Protein AF-A0A564ST13-F1 (afdb_monomer_lite)

Secondary structure (DSSP, 8-state):
--EEEETTEEEEEETTEEEEESSHHHHHHHHH-

Structure (mmCIF, N/CA/C/O backbone):
data_AF-A0A564ST13-F1
#
_entry.id   AF-A0A564ST13-F1
#
loop_
_atom_site.group_PDB
_atom_site.id
_atom_site.type_symbol
_atom_site.label_atom_id
_atom_site.label_alt_id
_atom_site.label_comp_id
_atom_site.label_asym_id
_atom_site.label_entity_id
_atom_site.label_seq_id
_atom_site.pdbx_PDB_ins_code
_atom_site.Cartn_x
_atom_site.Cartn_y
_atom_site.Cartn_z
_atom_site.occupancy
_atom_site.B_iso_or_equiv
_atom_site.auth_seq_id
_atom_site.auth_comp_id
_atom_site.auth_asym_id
_atom_site.auth_atom_id
_atom_site.pdbx_PDB_model_num
ATOM 1 N N . MET A 1 1 ? -2.470 -5.733 7.119 1.00 84.50 1 MET A N 1
ATOM 2 C CA . MET A 1 1 ? -2.687 -4.764 6.022 1.00 84.50 1 MET A CA 1
ATOM 3 C C . MET A 1 1 ? -3.356 -5.460 4.845 1.00 84.50 1 MET A C 1
ATOM 5 O O . MET A 1 1 ? -3.190 -6.668 4.716 1.00 84.50 1 MET A O 1
ATOM 9 N N . LYS A 1 2 ? -4.148 -4.746 4.036 1.00 93.69 2 LYS A N 1
ATOM 10 C CA . LYS A 1 2 ? -4.783 -5.300 2.827 1.00 93.69 2 LYS A CA 1
ATOM 11 C C . LYS A 1 2 ? -4.352 -4.470 1.625 1.00 93.69 2 LYS A C 1
ATOM 13 O O . LYS A 1 2 ? -4.544 -3.261 1.633 1.00 93.69 2 LYS A O 1
ATOM 18 N N . GLY A 1 3 ? -3.812 -5.123 0.607 1.00 96.38 3 GLY A N 1
ATOM 19 C CA . GLY A 1 3 ? -3.411 -4.482 -0.635 1.00 96.38 3 GLY A CA 1
ATOM 20 C C . GLY A 1 3 ? -2.814 -5.474 -1.624 1.00 96.38 3 GLY A C 1
ATOM 21 O O . GLY A 1 3 ? -2.730 -6.668 -1.325 1.00 96.38 3 GLY A O 1
ATOM 22 N N . TYR A 1 4 ? -2.460 -4.992 -2.812 1.00 98.00 4 TYR A N 1
ATOM 23 C CA . TYR A 1 4 ? -1.896 -5.811 -3.885 1.00 98.00 4 TYR A CA 1
ATOM 24 C C . TYR A 1 4 ? -0.992 -4.989 -4.808 1.00 98.00 4 TYR A C 1
ATOM 26 O O . TYR A 1 4 ? -1.209 -3.794 -5.003 1.00 98.00 4 TYR A O 1
ATOM 34 N N . ALA A 1 5 ? 0.008 -5.647 -5.395 1.00 97.75 5 ALA A N 1
ATOM 35 C CA . ALA A 1 5 ? 0.883 -5.039 -6.390 1.00 97.75 5 ALA A CA 1
ATOM 36 C C . ALA A 1 5 ? 0.173 -4.895 -7.747 1.00 97.75 5 ALA A C 1
ATOM 38 O O . ALA A 1 5 ? -0.614 -5.756 -8.151 1.00 97.75 5 ALA A O 1
ATOM 39 N N . THR A 1 6 ? 0.476 -3.815 -8.458 1.00 97.38 6 THR A N 1
ATOM 40 C CA . THR A 1 6 ? 0.047 -3.529 -9.832 1.00 97.38 6 THR A CA 1
ATOM 41 C C . THR A 1 6 ? 1.272 -3.171 -10.677 1.00 97.38 6 THR A C 1
ATOM 43 O O . THR A 1 6 ? 2.380 -3.069 -10.154 1.00 97.38 6 THR A O 1
ATOM 46 N N . SER A 1 7 ? 1.099 -2.969 -11.987 1.00 97.75 7 SER A N 1
ATOM 47 C CA . SER A 1 7 ? 2.187 -2.458 -12.839 1.00 97.75 7 SER A CA 1
ATOM 48 C C . SER A 1 7 ? 2.670 -1.065 -12.424 1.00 97.75 7 SER A C 1
ATOM 50 O O . SER A 1 7 ? 3.810 -0.716 -12.704 1.00 97.75 7 SER A O 1
ATOM 52 N N . GLU A 1 8 ? 1.818 -0.300 -11.737 1.00 97.44 8 GLU A N 1
ATOM 53 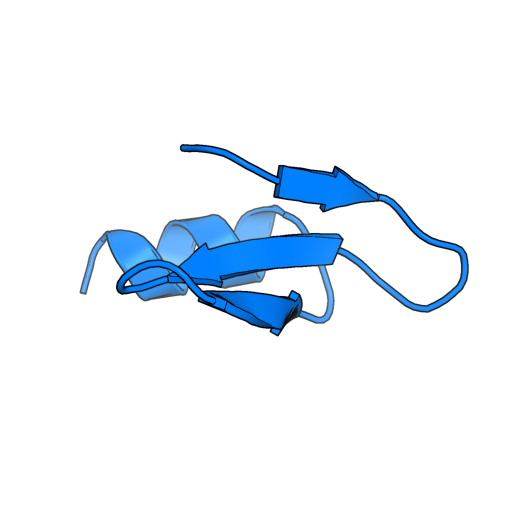C CA . GLU A 1 8 ? 2.051 1.104 -11.385 1.00 97.44 8 GLU A CA 1
ATOM 54 C C . GLU A 1 8 ? 2.506 1.306 -9.929 1.00 97.44 8 GLU A C 1
ATOM 56 O O . GLU A 1 8 ? 2.769 2.436 -9.528 1.00 97.44 8 GLU A O 1
ATOM 61 N N . GLY A 1 9 ? 2.563 0.246 -9.113 1.00 97.94 9 GLY A N 1
ATOM 62 C CA . GLY A 1 9 ? 2.932 0.336 -7.696 1.00 97.94 9 GLY A CA 1
ATOM 63 C C . GLY A 1 9 ? 2.166 -0.647 -6.811 1.00 97.94 9 GLY A C 1
ATOM 64 O O . GLY A 1 9 ? 1.962 -1.806 -7.173 1.00 97.94 9 GLY A O 1
ATOM 65 N N . TYR A 1 10 ? 1.737 -0.199 -5.630 1.00 98.50 10 TYR A N 1
ATOM 66 C CA . TYR A 1 10 ? 1.001 -1.011 -4.660 1.00 98.50 10 TYR A CA 1
ATOM 67 C C . TYR A 1 10 ? -0.317 -0.346 -4.253 1.00 98.50 10 TYR A C 1
ATOM 69 O O . TYR A 1 10 ? -0.338 0.769 -3.741 1.00 98.50 10 TYR A O 1
ATOM 77 N N 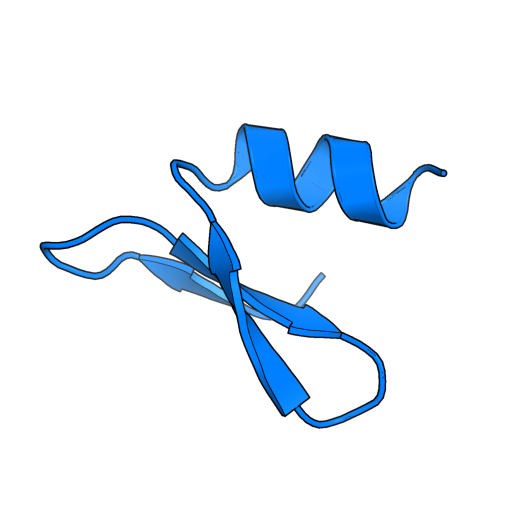. MET A 1 11 ? -1.438 -1.037 -4.449 1.00 98.38 11 MET A N 1
ATOM 78 C CA . MET A 1 11 ? -2.759 -0.563 -4.035 1.00 98.38 11 MET A CA 1
ATOM 79 C C . MET A 1 11 ? -3.021 -0.950 -2.577 1.00 98.38 11 MET A C 1
ATOM 81 O O . MET A 1 11 ? -3.383 -2.093 -2.298 1.00 98.38 11 MET A O 1
ATOM 85 N N . GLY A 1 12 ? -2.868 -0.007 -1.647 1.00 98.19 12 GLY A N 1
ATOM 86 C CA . GLY A 1 12 ? -3.140 -0.188 -0.217 1.00 98.19 12 GLY A CA 1
ATOM 87 C C . GLY A 1 12 ? -4.569 0.208 0.166 1.00 98.19 12 GLY A C 1
ATOM 88 O O . GLY A 1 12 ? -5.101 1.196 -0.337 1.00 98.19 12 GLY A O 1
ATOM 89 N N . LEU A 1 13 ? -5.220 -0.551 1.054 1.00 97.75 13 LEU A N 1
ATOM 90 C CA . LEU A 1 13 ? -6.548 -0.222 1.583 1.00 97.75 13 LEU A CA 1
ATOM 91 C C . LEU A 1 13 ? -6.425 0.707 2.796 1.00 97.75 13 LEU A C 1
ATOM 93 O O . LEU A 1 13 ? -5.917 0.297 3.843 1.00 97.75 13 LEU A O 1
ATOM 97 N N . VAL A 1 14 ? -6.970 1.916 2.675 1.00 97.06 14 VAL A N 1
ATOM 98 C CA . VAL A 1 14 ? -7.007 2.939 3.726 1.00 97.06 14 VAL A CA 1
ATOM 99 C C . VAL A 1 14 ? -8.438 3.436 3.886 1.00 97.06 14 VAL A C 1
ATOM 101 O O . VAL A 1 14 ? -9.085 3.821 2.914 1.00 97.06 14 VAL A O 1
ATOM 104 N N . GLN A 1 15 ? -8.964 3.387 5.113 1.00 95.25 15 GLN A N 1
ATOM 105 C CA . GLN A 1 15 ? -10.327 3.838 5.446 1.00 95.25 15 GLN A CA 1
ATOM 106 C C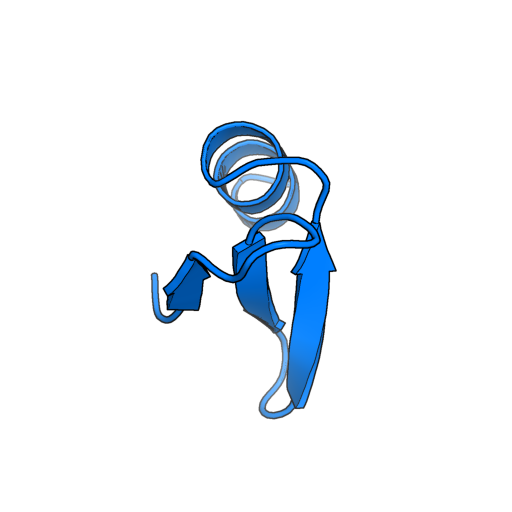 . GLN A 1 15 ? -11.417 3.305 4.485 1.00 95.25 15 GLN A C 1
ATOM 108 O O . GLN A 1 15 ? -12.363 4.001 4.122 1.00 95.25 15 GLN A O 1
ATOM 113 N N . GLY A 1 16 ? -11.281 2.050 4.041 1.00 96.12 16 GLY A N 1
ATOM 114 C CA . GLY A 1 16 ? -12.245 1.402 3.145 1.00 96.12 16 GLY A CA 1
ATOM 115 C C . GLY A 1 16 ? -12.103 1.750 1.658 1.00 96.12 16 GLY A C 1
ATOM 116 O O . GLY A 1 16 ? 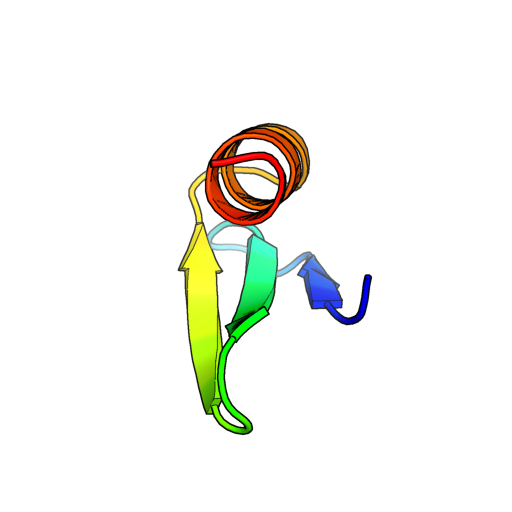-12.944 1.328 0.867 1.00 96.12 16 GLY A O 1
ATOM 117 N N . ARG A 1 17 ? -11.054 2.477 1.251 1.00 97.44 17 ARG A N 1
ATOM 118 C CA . ARG A 1 17 ? -10.753 2.793 -0.154 1.00 97.44 17 ARG A CA 1
ATOM 119 C C . ARG A 1 17 ? -9.341 2.360 -0.527 1.00 97.44 17 ARG A C 1
ATOM 121 O O . ARG A 1 17 ? -8.432 2.426 0.293 1.00 97.44 17 ARG A O 1
ATOM 128 N N . TYR A 1 18 ? -9.163 1.907 -1.763 1.00 97.94 18 TYR A N 1
ATOM 129 C CA . TYR A 1 18 ? -7.835 1.599 -2.282 1.00 97.94 18 TYR A CA 1
ATOM 130 C C . TYR A 1 18 ? -7.145 2.882 -2.750 1.00 97.94 18 TYR A C 1
ATOM 132 O O . TYR A 1 18 ? -7.727 3.650 -3.516 1.00 97.94 18 TYR A O 1
ATOM 140 N N . MET A 1 19 ? -5.912 3.089 -2.295 1.00 98.19 19 MET A N 1
ATOM 141 C CA . MET A 1 19 ? -5.025 4.182 -2.691 1.00 98.19 19 MET A CA 1
ATOM 142 C C . MET A 1 19 ? -3.731 3.610 -3.271 1.00 98.19 19 MET A C 1
ATOM 144 O O . MET A 1 19 ? -3.275 2.555 -2.832 1.00 98.19 19 MET A O 1
ATOM 148 N N . LEU A 1 20 ? -3.171 4.282 -4.278 1.00 98.31 20 LEU A N 1
ATOM 149 C CA . LEU A 1 20 ? -1.928 3.868 -4.925 1.00 98.31 20 LEU A CA 1
ATOM 150 C C . LEU A 1 20 ? -0.723 4.415 -4.154 1.00 98.31 20 LEU A C 1
ATOM 152 O O . LEU A 1 20 ? -0.641 5.615 -3.900 1.00 98.31 20 LEU A O 1
ATOM 156 N N . PHE A 1 21 ? 0.213 3.527 -3.845 1.00 98.25 21 PHE A N 1
ATOM 157 C CA . PHE A 1 21 ? 1.516 3.811 -3.254 1.00 98.25 21 PHE A CA 1
ATOM 158 C C . PHE A 1 21 ? 2.620 3.386 -4.225 1.00 98.25 21 PHE A C 1
ATOM 160 O O . PHE A 1 21 ? 2.399 2.516 -5.071 1.00 98.25 21 PHE A O 1
ATOM 167 N N . ALA A 1 22 ? 3.814 3.969 -4.094 1.00 98.19 22 ALA A N 1
ATOM 168 C CA . ALA A 1 22 ? 4.955 3.598 -4.933 1.00 98.19 22 ALA A CA 1
ATOM 169 C C . ALA A 1 22 ? 5.395 2.142 -4.686 1.00 98.19 22 ALA A C 1
ATOM 171 O O . ALA A 1 22 ? 5.738 1.424 -5.625 1.00 98.19 22 ALA A O 1
ATOM 172 N N . SER A 1 23 ? 5.312 1.673 -3.439 1.00 98.12 23 SER A N 1
ATOM 173 C CA . SER A 1 23 ? 5.582 0.291 -3.053 1.00 98.12 23 SER A CA 1
ATOM 174 C C . SER A 1 23 ? 4.748 -0.149 -1.844 1.00 98.12 23 SER A C 1
ATOM 176 O O . SER A 1 23 ? 4.064 0.643 -1.196 1.00 98.12 23 SER A O 1
ATOM 178 N N . GLU A 1 24 ? 4.813 -1.442 -1.515 1.00 97.81 24 GLU A N 1
ATOM 179 C CA . GLU A 1 24 ? 4.232 -1.964 -0.273 1.00 97.81 24 GLU A CA 1
ATOM 180 C C . GLU A 1 24 ? 4.886 -1.345 0.973 1.00 97.81 24 GLU A C 1
ATOM 182 O O . GLU A 1 24 ? 4.224 -1.203 1.999 1.00 97.81 24 GLU A O 1
ATOM 187 N N . VAL A 1 25 ? 6.172 -0.978 0.892 1.00 97.75 25 VAL A N 1
ATOM 188 C CA . VAL A 1 25 ? 6.904 -0.362 2.008 1.00 97.75 25 VAL A CA 1
ATOM 189 C C . VAL A 1 25 ? 6.333 1.018 2.305 1.00 97.75 25 VAL A C 1
ATOM 191 O O . VAL A 1 25 ? 5.987 1.269 3.452 1.00 97.75 25 VAL A O 1
ATOM 194 N N . ASP A 1 26 ? 6.103 1.841 1.279 1.00 98.12 26 ASP A N 1
ATOM 195 C CA . ASP A 1 26 ? 5.482 3.163 1.453 1.00 98.12 26 ASP A CA 1
ATOM 196 C C . ASP A 1 26 ? 4.065 3.049 2.043 1.00 98.12 26 ASP A C 1
ATOM 198 O O . ASP A 1 26 ? 3.658 3.859 2.871 1.00 98.12 26 ASP A O 1
ATOM 202 N N . TYR A 1 27 ? 3.302 2.016 1.656 1.00 97.69 27 TYR A N 1
ATOM 203 C CA . TYR A 1 27 ? 1.999 1.731 2.271 1.00 97.69 27 TYR A CA 1
ATOM 204 C C . TYR A 1 27 ? 2.129 1.296 3.740 1.00 97.69 27 TYR A C 1
ATOM 206 O O . TYR A 1 27 ? 1.269 1.632 4.552 1.00 97.69 27 TYR A O 1
ATOM 214 N N . ARG A 1 28 ? 3.177 0.537 4.089 1.00 96.25 28 ARG A N 1
ATOM 215 C CA . ARG A 1 28 ? 3.472 0.130 5.473 1.00 96.25 28 ARG A CA 1
ATOM 216 C C . ARG A 1 28 ? 3.781 1.340 6.335 1.00 96.25 28 ARG A C 1
ATOM 218 O O . ARG A 1 28 ? 3.103 1.525 7.337 1.00 96.25 28 ARG A O 1
ATOM 225 N N . GLU A 1 29 ? 4.712 2.173 5.890 1.00 97.12 29 GLU A N 1
ATOM 226 C CA . GLU A 1 29 ? 5.090 3.411 6.575 1.00 97.12 29 GLU A CA 1
ATOM 227 C C . GLU A 1 29 ? 3.872 4.327 6.764 1.00 97.12 29 GLU A C 1
ATOM 229 O O . GLU A 1 29 ? 3.599 4.754 7.878 1.00 97.12 29 GLU A O 1
ATOM 234 N N . TYR A 1 30 ? 3.046 4.508 5.725 1.00 95.94 30 TYR A N 1
ATOM 235 C CA . TYR A 1 30 ? 1.818 5.308 5.813 1.00 95.94 30 TYR A CA 1
ATOM 236 C C . TYR A 1 30 ? 0.792 4.795 6.844 1.00 95.94 30 TYR A C 1
ATOM 238 O O . TYR A 1 30 ? -0.004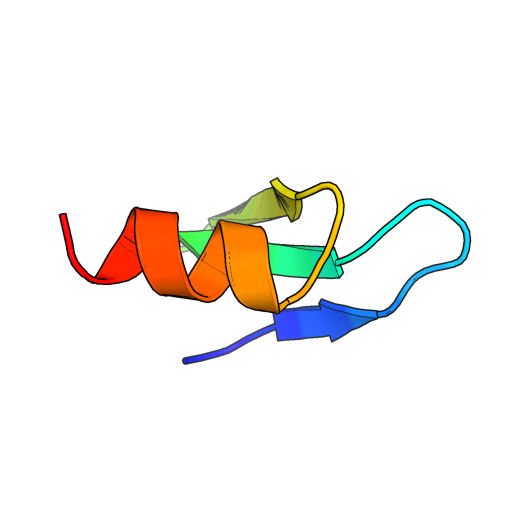 5.578 7.348 1.00 95.94 30 TYR A O 1
ATOM 246 N N . MET A 1 31 ? 0.733 3.485 7.111 1.00 94.88 31 MET A N 1
ATOM 247 C CA . MET A 1 31 ? -0.228 2.891 8.058 1.00 94.88 31 MET A CA 1
ATOM 248 C C . MET A 1 31 ? 0.296 2.823 9.496 1.00 94.88 31 MET A C 1
ATOM 250 O O . MET A 1 31 ? -0.481 2.505 10.399 1.00 94.88 31 MET A O 1
ATOM 254 N N . GLU A 1 32 ? 1.603 3.004 9.684 1.00 92.31 32 GLU A N 1
ATOM 255 C CA . GLU A 1 32 ? 2.252 3.044 10.996 1.0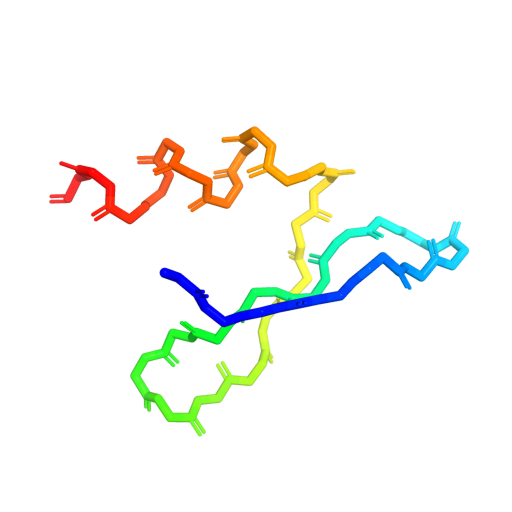0 92.31 32 GLU A CA 1
ATOM 256 C C . GLU A 1 32 ? 2.238 4.459 11.611 1.00 92.31 32 GLU A C 1
ATOM 258 O O . GLU A 1 32 ? 2.401 4.570 12.829 1.00 92.31 32 GLU A O 1
ATOM 263 N N . ASP A 1 33 ? 1.959 5.488 10.799 1.00 76.31 33 ASP A N 1
ATOM 264 C CA . ASP A 1 33 ? 1.634 6.872 11.198 1.00 76.31 33 ASP A CA 1
ATOM 265 C C . ASP A 1 33 ? 0.142 7.061 11.564 1.00 76.31 33 ASP A C 1
ATOM 267 O O . ASP A 1 33 ? -0.141 7.791 12.547 1.00 76.31 33 ASP A O 1
#

Radius of gyration: 8.41 Å; chains: 1; bounding box: 19×13×24 Å

Organism: NCBI:txid39486

Sequence (33 aa):
MKGYATSEGYMGLVQGRYMLFASEVDYREYMED

pLDDT: mean 96.14, std 4.35, range [76.31, 98.5]

Foldseek 3Di:
DDWDADPQEIFDADPNDTDHDNYVVRSVVVVVD